Protein AF-A0A7J5Z2Q8-F1 (afdb_monomer)

Mean predicted aligned error: 11.25 Å

Radius of gyration: 36.81 Å; Cα contacts (8 Å, |Δi|>4): 26; chains: 1; bounding box: 70×20×106 Å

Sequence (105 aa):
MESQTELQAGRGVCQRGCGLRLSGEDMSSGQHCCVEALRTVTEALEERSTTLEHETRMQRLRWNRREQSLLAQVTALQTEAQLSALQHQRRLHHLSSDLLLPDNT

Secondary structure (DSSP, 8-state):
---SSSTTTTSSB-TTTT-PBPPHHHHHH----HHHHHHHHHHHHHHHHHHHHHHHHHHHHHHHHHHHHHHHHHHHHHHHHHHHHHHHHHHHHHHHHHTTS----

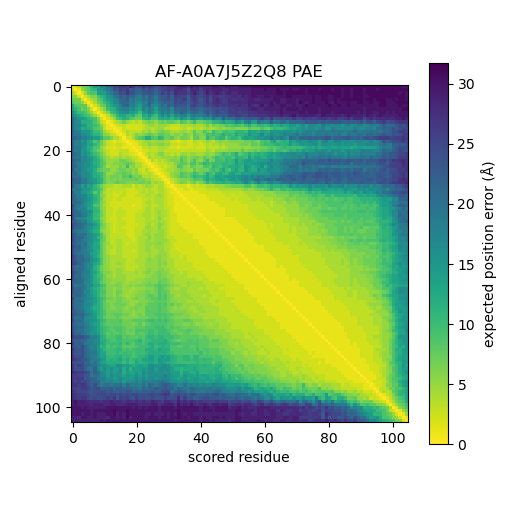Solvent-accessible surface area (backbone atoms only — not comparable to full-atom values): 6248 Å² total; per-residue (Å²): 144,89,86,68,78,78,80,52,80,70,74,48,44,41,85,89,71,70,68,44,72,50,50,76,63,35,68,73,68,72,65,71,58,59,68,59,56,49,50,54,52,49,53,54,50,50,54,50,47,55,51,53,53,50,51,51,52,54,49,50,53,53,52,49,53,50,48,54,52,50,50,54,50,52,51,49,54,52,51,52,52,52,53,50,50,55,50,50,53,52,52,52,50,50,54,56,55,61,73,66,59,75,89,82,125

Organism: Dissostichus mawsoni (NCBI:txid36200)

pLDDT: mean 85.06, std 18.2, range [38.09, 98.81]

Structure (mmCIF, N/CA/C/O backbone):
data_AF-A0A7J5Z2Q8-F1
#
_entry.id   AF-A0A7J5Z2Q8-F1
#
loop_
_atom_site.group_PDB
_atom_site.id
_atom_site.type_symbol
_atom_site.label_atom_id
_atom_site.label_alt_id
_atom_site.label_comp_id
_atom_site.label_asym_id
_atom_site.label_entity_id
_atom_site.label_seq_id
_atom_site.pdbx_PDB_ins_code
_atom_site.Cartn_x
_atom_site.Cartn_y
_atom_site.Cartn_z
_atom_site.occupancy
_atom_site.B_iso_or_equiv
_atom_site.auth_seq_id
_atom_site.auth_comp_id
_atom_site.auth_asym_id
_atom_site.auth_atom_id
_atom_site.pdbx_PDB_model_num
ATOM 1 N N . MET A 1 1 ? -9.725 -11.046 -47.497 1.00 41.25 1 MET A N 1
ATOM 2 C CA . MET A 1 1 ? -8.787 -9.907 -47.408 1.00 41.25 1 MET A CA 1
ATOM 3 C C . MET A 1 1 ? -8.198 -9.908 -46.005 1.00 41.25 1 MET A C 1
ATOM 5 O O . MET A 1 1 ? -8.650 -9.151 -45.165 1.00 41.25 1 MET A O 1
ATOM 9 N N . GLU A 1 2 ? -7.269 -10.821 -45.721 1.00 44.28 2 GLU A N 1
ATOM 10 C CA . GLU A 1 2 ? -6.762 -11.080 -44.356 1.00 44.28 2 GLU A CA 1
ATOM 11 C C . GLU A 1 2 ? -5.270 -11.440 -44.405 1.00 44.28 2 GLU A C 1
ATOM 13 O O . GLU A 1 2 ? -4.831 -12.443 -43.863 1.00 44.28 2 GLU A O 1
ATOM 18 N N . SER A 1 3 ? -4.477 -10.668 -45.146 1.00 45.75 3 SER A N 1
ATOM 19 C CA . SER A 1 3 ? -3.076 -11.026 -45.423 1.00 45.75 3 SER A CA 1
ATOM 20 C C . SER A 1 3 ? -2.082 -9.883 -45.201 1.00 45.75 3 SER A C 1
ATOM 22 O O . SER A 1 3 ? -0.977 -9.910 -45.733 1.00 45.75 3 SER A O 1
ATOM 24 N N . GLN A 1 4 ? -2.450 -8.871 -44.405 1.00 43.34 4 GLN A N 1
ATOM 25 C CA . GLN A 1 4 ? -1.572 -7.725 -44.108 1.00 43.34 4 GLN A CA 1
ATOM 26 C C . GLN A 1 4 ? -1.280 -7.508 -42.614 1.00 43.34 4 GLN A C 1
ATOM 28 O O . GLN A 1 4 ? -0.328 -6.804 -42.286 1.00 43.34 4 GLN A O 1
ATOM 33 N N . THR A 1 5 ? -2.026 -8.132 -41.701 1.00 44.34 5 THR A N 1
ATOM 34 C CA . THR A 1 5 ? -1.889 -7.912 -40.249 1.00 44.34 5 THR A CA 1
ATOM 35 C C . THR A 1 5 ? -0.781 -8.741 -39.590 1.00 44.34 5 THR A C 1
ATOM 37 O O . THR A 1 5 ? -0.236 -8.316 -38.575 1.00 44.34 5 THR A O 1
ATOM 40 N N . GLU A 1 6 ? -0.364 -9.866 -40.177 1.00 38.09 6 GLU A N 1
ATOM 41 C CA . GLU A 1 6 ? 0.664 -10.745 -39.583 1.00 38.09 6 GLU A CA 1
ATOM 42 C C . GLU A 1 6 ? 2.111 -10.358 -39.954 1.00 38.09 6 GLU A C 1
ATOM 44 O O . GLU A 1 6 ? 3.047 -10.639 -39.209 1.00 38.09 6 GLU A O 1
ATOM 49 N N . LEU A 1 7 ? 2.321 -9.618 -41.050 1.00 41.38 7 LEU A N 1
ATOM 50 C CA . LEU A 1 7 ? 3.656 -9.206 -41.527 1.00 41.38 7 LEU A CA 1
ATOM 51 C C . LEU A 1 7 ? 4.247 -7.980 -40.800 1.00 41.38 7 LEU A C 1
ATOM 53 O O . LEU A 1 7 ? 5.384 -7.583 -41.075 1.00 41.38 7 LEU A O 1
ATOM 57 N N . GLN A 1 8 ? 3.502 -7.363 -39.879 1.00 47.03 8 GLN A N 1
ATOM 58 C CA . GLN A 1 8 ? 3.939 -6.169 -39.140 1.00 47.03 8 GLN A CA 1
ATOM 59 C C . GLN A 1 8 ? 4.426 -6.452 -37.711 1.00 47.03 8 GLN A C 1
ATOM 61 O O . GLN A 1 8 ? 5.039 -5.572 -37.106 1.00 47.03 8 GLN A O 1
ATOM 66 N N . ALA A 1 9 ? 4.246 -7.670 -37.186 1.00 46.62 9 ALA A N 1
ATOM 67 C CA . ALA A 1 9 ? 4.610 -8.010 -35.805 1.00 46.62 9 ALA A CA 1
ATOM 68 C C . ALA A 1 9 ? 6.122 -7.886 -35.501 1.00 46.62 9 ALA A C 1
ATOM 70 O O . ALA A 1 9 ? 6.504 -7.718 -34.347 1.00 46.62 9 ALA A O 1
ATOM 71 N N . GLY A 1 10 ? 6.982 -7.901 -36.528 1.00 53.00 10 GLY A N 1
ATOM 72 C CA . GLY A 1 10 ? 8.441 -7.753 -36.399 1.00 53.00 10 GLY A CA 1
ATOM 73 C C . GLY A 1 10 ? 9.029 -6.442 -36.939 1.00 53.00 10 GLY A C 1
ATOM 74 O O . GLY A 1 10 ? 10.247 -6.270 -36.906 1.00 53.00 10 GLY A O 1
ATOM 75 N N . ARG A 1 11 ? 8.202 -5.521 -37.460 1.00 60.69 11 ARG A N 1
ATOM 76 C CA . ARG A 1 11 ? 8.671 -4.279 -38.114 1.00 60.69 11 ARG A CA 1
ATOM 77 C C . ARG A 1 11 ? 8.799 -3.075 -37.182 1.00 60.69 11 ARG A C 1
ATOM 79 O O . ARG A 1 11 ? 9.136 -2.012 -37.665 1.00 60.69 11 ARG A O 1
ATOM 86 N N . GLY A 1 12 ? 8.547 -3.219 -35.884 1.00 75.12 12 GLY A N 1
ATOM 87 C CA . GLY A 1 12 ? 8.588 -2.101 -34.930 1.00 75.12 12 GLY A CA 1
ATOM 88 C C . GLY A 1 12 ? 9.408 -2.378 -33.677 1.00 75.12 12 GLY A C 1
ATOM 89 O O . GLY A 1 12 ? 9.214 -1.700 -32.676 1.00 75.12 12 GLY A O 1
ATOM 90 N N . VAL A 1 13 ? 10.258 -3.404 -33.690 1.00 85.12 13 VAL A N 1
ATOM 91 C CA . VAL A 1 13 ? 11.082 -3.819 -32.547 1.00 85.12 13 VAL A CA 1
ATOM 92 C C . VAL A 1 13 ? 12.538 -3.874 -32.987 1.00 85.12 13 VAL A C 1
ATOM 94 O O . VAL A 1 13 ? 12.840 -4.262 -34.117 1.00 85.12 13 VAL A O 1
ATOM 97 N N . CYS A 1 14 ? 13.447 -3.481 -32.102 1.00 85.69 14 CYS A N 1
ATOM 98 C CA . CYS A 1 14 ? 14.871 -3.494 -32.379 1.00 85.69 14 CYS A CA 1
ATOM 99 C C . CYS A 1 14 ? 15.381 -4.925 -32.603 1.00 85.69 14 CYS A C 1
ATOM 101 O O . CYS A 1 14 ? 15.483 -5.723 -31.670 1.00 85.69 14 CYS A O 1
ATOM 103 N N . GLN A 1 15 ? 15.780 -5.222 -33.841 1.00 83.69 15 GLN A N 1
ATOM 104 C CA . GLN A 1 15 ? 16.356 -6.517 -34.226 1.00 83.69 15 GLN A CA 1
ATOM 105 C C . GLN A 1 15 ? 17.835 -6.660 -33.822 1.00 83.69 15 GLN A C 1
ATOM 107 O O . GLN A 1 15 ? 18.393 -7.749 -33.892 1.00 83.69 15 GLN A O 1
ATOM 112 N N . ARG A 1 16 ? 18.477 -5.570 -33.371 1.00 80.19 16 ARG A N 1
ATOM 113 C CA . ARG A 1 16 ? 19.895 -5.534 -32.962 1.00 80.19 16 ARG A CA 1
ATOM 114 C C . ARG A 1 16 ? 20.133 -6.010 -31.525 1.00 80.19 16 ARG A C 1
ATOM 116 O O . ARG A 1 16 ? 21.283 -6.073 -31.105 1.00 80.19 16 ARG A O 1
ATOM 123 N N . GLY A 1 17 ? 19.070 -6.330 -30.780 1.00 80.44 17 GLY A N 1
ATOM 124 C CA . GLY A 1 17 ? 19.178 -7.107 -29.542 1.00 80.44 17 GLY A CA 1
ATOM 125 C C . GLY A 1 17 ? 18.638 -6.475 -28.258 1.00 80.44 17 GLY A C 1
ATOM 126 O O . GLY A 1 17 ? 18.641 -7.164 -27.247 1.00 80.44 17 GLY A O 1
ATOM 127 N N . CYS A 1 18 ? 18.144 -5.227 -28.243 1.00 88.94 18 CYS A N 1
ATOM 128 C CA . CYS A 1 18 ? 17.512 -4.687 -27.021 1.00 88.94 18 CYS A CA 1
ATOM 129 C C . CYS A 1 18 ? 16.041 -5.101 -26.858 1.00 88.94 18 CYS A C 1
ATOM 131 O O . CYS A 1 18 ? 15.488 -4.952 -25.774 1.00 88.94 18 CYS A O 1
ATOM 133 N N . GLY A 1 19 ? 15.388 -5.593 -27.921 1.00 86.88 19 GLY A N 1
ATOM 134 C CA . GLY A 1 19 ? 13.991 -6.041 -27.874 1.00 86.88 19 GLY A CA 1
ATOM 135 C C . GLY A 1 19 ? 12.962 -4.935 -27.598 1.00 86.88 19 GLY A C 1
ATOM 136 O O . GLY A 1 19 ? 11.774 -5.226 -27.484 1.00 86.88 19 GLY A O 1
ATOM 137 N N . LEU A 1 20 ? 13.392 -3.673 -27.511 1.00 89.06 20 LEU A N 1
ATOM 138 C CA . LEU A 1 20 ? 12.510 -2.526 -27.322 1.00 89.06 20 LEU A CA 1
ATOM 139 C C . LEU A 1 20 ? 11.789 -2.171 -28.620 1.00 89.06 20 LEU A C 1
ATOM 141 O O . LEU A 1 20 ? 12.313 -2.368 -29.722 1.00 89.06 20 LEU A O 1
ATOM 145 N N . ARG A 1 21 ? 10.585 -1.610 -28.484 1.00 88.38 21 ARG A N 1
ATOM 146 C CA . ARG A 1 21 ? 9.884 -1.010 -29.617 1.00 88.38 21 ARG A CA 1
ATOM 147 C C . ARG A 1 21 ? 10.649 0.212 -30.111 1.00 88.38 21 ARG A C 1
ATOM 149 O O . ARG A 1 21 ? 11.044 1.053 -29.313 1.00 88.38 21 ARG A O 1
ATOM 156 N N . LEU A 1 22 ? 10.844 0.284 -31.421 1.00 84.00 22 LEU A N 1
ATOM 157 C CA . LEU A 1 22 ? 11.477 1.419 -32.075 1.00 84.00 22 LEU A CA 1
ATOM 158 C C . LEU A 1 22 ? 10.468 2.565 -32.175 1.00 84.00 22 LEU A C 1
ATOM 160 O O . LEU A 1 22 ? 9.310 2.353 -32.548 1.00 84.00 22 LEU A O 1
ATOM 164 N N . SER A 1 23 ? 10.916 3.773 -31.851 1.00 79.62 23 SER A N 1
ATOM 165 C CA . SER A 1 23 ? 10.141 4.993 -32.073 1.00 79.62 23 SER A CA 1
ATOM 166 C C . SER A 1 23 ? 9.949 5.239 -33.575 1.00 79.62 23 SER A C 1
ATOM 168 O O . SER A 1 23 ? 10.718 4.743 -34.399 1.00 79.62 23 SER A O 1
ATOM 170 N N . GLY A 1 24 ? 8.935 6.021 -33.963 1.00 77.44 24 GLY A N 1
ATOM 171 C CA . GLY A 1 24 ? 8.697 6.346 -35.380 1.00 77.44 24 GLY A CA 1
ATOM 172 C C . GLY A 1 24 ? 9.924 6.964 -36.069 1.00 77.44 24 GLY A C 1
ATOM 173 O O . GLY A 1 24 ? 10.215 6.651 -37.223 1.00 77.44 24 GLY A O 1
ATOM 174 N N . GLU A 1 25 ? 10.689 7.765 -35.327 1.00 73.69 25 GLU A N 1
ATOM 175 C CA . GLU A 1 25 ? 11.940 8.384 -35.776 1.00 73.69 25 GLU A CA 1
ATOM 176 C C . GLU A 1 25 ? 13.056 7.349 -35.980 1.00 73.69 25 GLU A C 1
ATOM 178 O O . GLU A 1 25 ? 13.665 7.327 -37.051 1.00 73.69 25 GLU A O 1
ATOM 183 N N . ASP A 1 26 ? 13.259 6.433 -35.026 1.00 78.06 26 ASP A N 1
ATOM 184 C CA . ASP A 1 26 ? 14.218 5.317 -35.125 1.00 78.06 26 ASP A CA 1
ATOM 185 C C . ASP A 1 26 ? 13.915 4.418 -36.332 1.00 78.06 26 ASP A C 1
ATOM 187 O O . ASP A 1 26 ? 14.818 3.947 -37.026 1.00 78.06 26 ASP A O 1
ATOM 191 N N . MET A 1 27 ? 12.625 4.201 -36.604 1.00 73.31 27 MET A N 1
ATOM 192 C CA . MET A 1 27 ? 12.153 3.431 -37.753 1.00 73.31 27 MET A CA 1
ATOM 193 C C . MET A 1 27 ? 12.452 4.119 -39.088 1.00 73.31 27 MET A C 1
ATOM 195 O O . MET A 1 27 ? 12.785 3.439 -40.057 1.00 73.31 27 MET A O 1
ATOM 199 N N . SER A 1 28 ? 12.324 5.448 -39.151 1.00 74.00 28 SER A N 1
ATOM 200 C CA . SER A 1 28 ? 12.563 6.228 -40.375 1.00 74.00 28 SER A CA 1
ATOM 201 C C . SER A 1 28 ? 14.038 6.544 -40.640 1.00 74.00 28 SER A C 1
ATOM 203 O O . SER A 1 28 ? 14.454 6.580 -41.795 1.00 74.00 28 SER A O 1
ATOM 205 N N . SER A 1 29 ? 14.829 6.764 -39.587 1.00 76.06 29 SER A N 1
ATOM 206 C CA . SER A 1 29 ? 16.232 7.188 -39.673 1.00 76.06 29 SER A CA 1
ATOM 207 C C . SER A 1 29 ? 17.215 6.015 -39.662 1.00 76.06 29 SER A C 1
ATOM 209 O O . SER A 1 29 ? 18.372 6.174 -40.050 1.00 76.06 29 SER A O 1
ATOM 211 N N . GLY A 1 30 ? 16.783 4.837 -39.195 1.00 72.00 30 GLY A N 1
ATOM 212 C CA . GLY A 1 30 ? 17.642 3.665 -39.017 1.00 72.00 30 GLY A CA 1
ATOM 213 C C . GLY A 1 30 ? 18.711 3.833 -37.928 1.00 72.00 30 GLY A C 1
ATOM 214 O O . GLY A 1 30 ? 19.516 2.922 -37.716 1.00 72.00 30 GLY A O 1
ATOM 215 N N . GLN A 1 31 ? 18.733 4.967 -37.223 1.00 77.06 31 GLN A N 1
ATOM 216 C CA . GLN A 1 31 ? 19.634 5.230 -36.108 1.00 77.06 31 GLN A CA 1
ATOM 217 C C . GLN A 1 31 ? 18.919 4.907 -34.801 1.00 77.06 31 GLN A C 1
ATOM 219 O O . GLN A 1 31 ? 18.127 5.683 -34.293 1.00 77.06 31 GLN A O 1
ATOM 224 N N . HIS A 1 32 ? 19.226 3.735 -34.254 1.00 87.44 32 HIS A N 1
ATOM 225 C CA . HIS A 1 32 ? 18.788 3.325 -32.926 1.00 87.44 32 HIS A CA 1
ATOM 226 C C . HIS A 1 32 ? 20.011 2.982 -32.073 1.00 87.44 32 HIS A C 1
ATOM 228 O O . HIS A 1 32 ? 20.820 2.126 -32.457 1.00 87.44 32 HIS A O 1
ATOM 234 N N . CYS A 1 33 ? 20.154 3.621 -30.913 1.00 89.38 33 CYS A N 1
ATOM 235 C CA . CYS A 1 33 ? 21.178 3.278 -29.933 1.00 89.38 33 CYS A CA 1
ATOM 236 C C . CYS A 1 33 ? 20.564 2.409 -28.829 1.00 89.38 33 CYS A C 1
ATOM 238 O O . CYS A 1 33 ? 19.908 2.908 -27.918 1.00 89.38 33 CYS A O 1
ATOM 240 N N . CYS A 1 34 ? 20.806 1.094 -28.893 1.00 90.38 34 CYS A N 1
ATOM 241 C CA . CYS A 1 34 ? 20.273 0.135 -27.920 1.00 90.38 34 CYS A CA 1
ATOM 242 C C . CYS A 1 34 ? 20.611 0.505 -26.470 1.00 90.38 34 CYS A C 1
ATOM 244 O O . CYS A 1 34 ? 19.796 0.294 -25.581 1.00 90.38 34 CYS A O 1
ATOM 246 N N . VAL A 1 35 ? 21.816 1.029 -26.228 1.00 91.81 35 VAL A N 1
ATOM 247 C CA . VAL A 1 35 ? 22.289 1.360 -24.877 1.00 91.81 35 VAL A CA 1
ATOM 248 C C . VAL A 1 35 ? 21.536 2.560 -24.316 1.00 91.81 35 VAL A C 1
ATOM 250 O O . VAL A 1 35 ? 21.101 2.512 -23.171 1.00 91.81 35 VAL A O 1
ATOM 253 N N . GLU A 1 36 ? 21.350 3.614 -25.110 1.00 91.12 36 GLU A N 1
ATOM 254 C CA . GLU A 1 36 ? 20.587 4.795 -24.692 1.00 91.12 36 GLU A CA 1
ATOM 255 C C . GLU A 1 36 ? 19.116 4.448 -24.485 1.00 91.12 36 GLU A C 1
ATOM 257 O O . GLU A 1 36 ? 18.560 4.778 -23.445 1.00 91.12 36 GLU A O 1
ATOM 262 N N . ALA A 1 37 ? 18.512 3.697 -25.409 1.00 90.75 37 ALA A N 1
ATOM 263 C CA . ALA A 1 37 ? 17.126 3.259 -25.281 1.00 90.75 37 ALA A CA 1
ATOM 264 C C . ALA A 1 37 ? 16.898 2.380 -24.040 1.00 90.75 37 ALA A C 1
ATOM 266 O O . ALA A 1 37 ? 15.882 2.509 -23.363 1.00 90.75 37 ALA A O 1
ATOM 267 N N . LEU A 1 38 ? 17.839 1.488 -23.713 1.00 92.31 38 LEU A N 1
ATOM 268 C CA . LEU A 1 38 ? 17.748 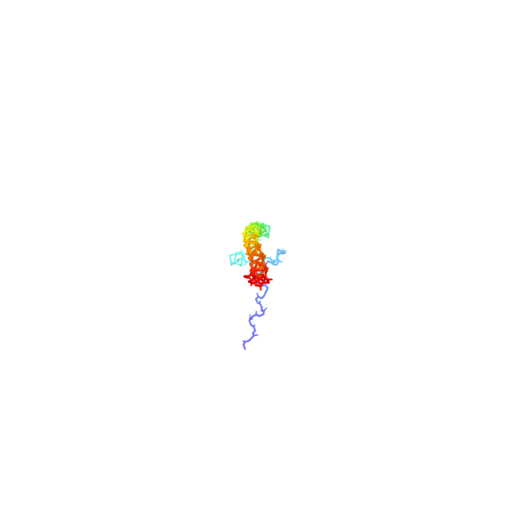0.697 -22.487 1.00 92.31 38 LEU A CA 1
ATOM 269 C C . LEU A 1 38 ? 17.904 1.571 -21.242 1.00 92.31 38 LEU A C 1
ATOM 271 O O . LEU A 1 38 ? 17.126 1.391 -20.316 1.00 92.31 38 LEU A O 1
ATOM 275 N N . ARG A 1 39 ? 18.842 2.530 -21.235 1.00 95.69 39 ARG A N 1
ATOM 276 C CA . ARG A 1 39 ? 19.037 3.461 -20.109 1.00 95.69 39 ARG A CA 1
ATOM 277 C C . ARG A 1 39 ? 17.791 4.294 -19.827 1.00 95.69 39 ARG A C 1
ATOM 279 O O . ARG A 1 39 ? 17.347 4.344 -18.686 1.00 95.69 39 ARG A O 1
ATOM 286 N N . THR A 1 40 ? 17.191 4.882 -20.860 1.00 93.94 40 THR A N 1
ATOM 287 C CA . THR A 1 40 ? 15.980 5.698 -20.696 1.00 93.94 40 THR A CA 1
ATOM 288 C C . THR A 1 40 ? 14.809 4.869 -20.183 1.00 93.94 40 THR A C 1
ATOM 290 O O . THR A 1 40 ? 14.082 5.304 -19.293 1.00 93.94 40 THR A O 1
ATOM 293 N N . VAL A 1 41 ? 14.640 3.643 -20.692 1.00 93.81 41 VAL A N 1
ATOM 294 C CA . VAL A 1 41 ? 13.599 2.733 -20.202 1.00 93.81 41 VAL A CA 1
ATOM 295 C C . VAL A 1 41 ? 13.869 2.309 -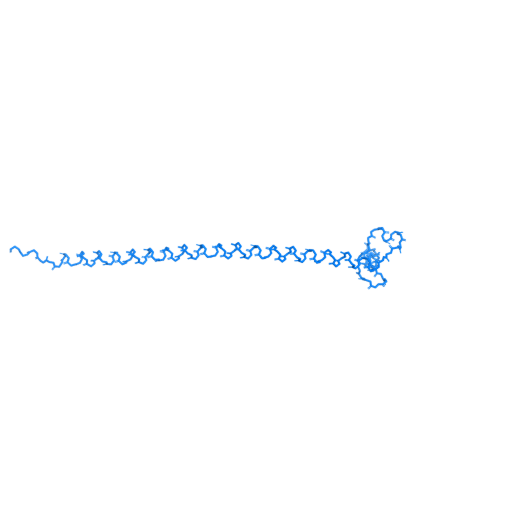18.761 1.00 93.81 41 VAL A C 1
ATOM 297 O O . VAL A 1 41 ? 12.930 2.282 -17.970 1.00 93.81 41 VAL A O 1
ATOM 300 N N . THR A 1 42 ? 15.114 2.000 -18.389 1.00 96.06 42 THR A N 1
ATOM 301 C CA . THR A 1 42 ? 15.440 1.649 -17.000 1.00 96.06 42 THR A CA 1
ATOM 302 C C . THR A 1 42 ? 15.192 2.813 -16.051 1.00 96.06 42 THR A C 1
ATOM 304 O O . THR A 1 42 ? 14.533 2.607 -15.041 1.00 96.06 42 THR A O 1
ATOM 307 N N . GLU A 1 43 ? 15.602 4.033 -16.405 1.00 97.94 43 GLU A N 1
ATOM 308 C CA . GLU A 1 43 ? 15.357 5.235 -15.596 1.00 97.94 43 GLU A CA 1
ATOM 309 C C . GLU A 1 43 ? 13.853 5.484 -15.410 1.00 97.94 43 GLU A C 1
ATOM 311 O O . GLU A 1 43 ? 13.382 5.676 -14.289 1.00 97.94 43 GLU A O 1
ATOM 316 N N . ALA A 1 44 ? 13.068 5.383 -16.488 1.00 97.31 44 ALA A N 1
ATOM 317 C CA . ALA A 1 44 ? 11.616 5.538 -16.421 1.00 97.31 44 ALA A CA 1
ATOM 318 C C . ALA A 1 44 ? 10.940 4.442 -15.574 1.00 97.31 44 ALA A C 1
ATOM 320 O O . ALA A 1 44 ? 9.964 4.701 -14.864 1.00 97.31 44 ALA A O 1
ATOM 321 N N . LEU A 1 45 ? 11.434 3.201 -15.645 1.00 97.88 45 LEU A N 1
ATOM 322 C CA . LEU A 1 45 ? 10.929 2.098 -14.826 1.00 97.88 45 LEU A CA 1
ATOM 323 C C . LEU A 1 45 ? 11.303 2.265 -13.351 1.00 97.88 45 LEU A C 1
ATOM 325 O O . LEU A 1 45 ? 10.466 1.990 -12.492 1.00 97.88 45 LEU A O 1
ATOM 329 N N . GLU A 1 46 ? 12.512 2.734 -13.054 1.00 98.50 46 GLU A N 1
ATOM 330 C CA . GLU A 1 46 ? 12.956 3.049 -11.697 1.00 98.50 46 GLU A CA 1
ATOM 331 C C . GLU A 1 46 ? 12.103 4.168 -11.095 1.00 98.50 46 GLU A C 1
ATOM 333 O O . GLU A 1 46 ? 11.523 3.983 -10.023 1.00 98.50 46 GLU A O 1
ATOM 338 N N . GLU A 1 47 ? 11.914 5.282 -11.808 1.00 98.44 47 GLU A N 1
ATOM 339 C CA . GLU A 1 47 ? 11.050 6.383 -11.368 1.00 98.44 47 GLU A CA 1
ATOM 340 C C . GLU A 1 47 ? 9.620 5.895 -11.099 1.00 98.44 47 GLU A C 1
ATOM 342 O O . GLU A 1 47 ? 9.042 6.156 -10.035 1.00 98.44 47 GLU A O 1
ATOM 347 N N . ARG A 1 48 ? 9.062 5.099 -12.017 1.00 98.44 48 ARG A N 1
ATOM 348 C CA . ARG A 1 48 ? 7.738 4.501 -11.834 1.00 98.44 48 ARG A CA 1
ATOM 349 C C . ARG A 1 48 ? 7.690 3.575 -10.618 1.00 98.44 48 ARG A C 1
ATOM 351 O O . ARG A 1 48 ? 6.704 3.615 -9.882 1.00 98.44 48 ARG A O 1
ATOM 358 N N . SER A 1 49 ? 8.724 2.766 -10.389 1.00 98.56 49 SER A N 1
ATOM 359 C CA . SER A 1 49 ? 8.813 1.887 -9.217 1.00 98.56 49 SER A CA 1
ATOM 360 C C . SER A 1 49 ? 8.813 2.700 -7.929 1.00 98.56 49 SER A C 1
ATOM 362 O O . SER A 1 49 ? 7.984 2.459 -7.054 1.00 98.56 49 SER A O 1
ATOM 364 N N . THR A 1 50 ? 9.668 3.724 -7.835 1.00 98.56 50 THR A N 1
ATOM 365 C CA . THR A 1 50 ? 9.746 4.576 -6.638 1.00 98.56 50 THR A CA 1
ATOM 366 C C . THR A 1 50 ? 8.426 5.293 -6.348 1.00 98.56 50 THR A C 1
ATOM 368 O O . THR A 1 50 ? 8.000 5.368 -5.192 1.00 98.56 50 THR A O 1
ATOM 371 N N . THR A 1 51 ? 7.732 5.750 -7.393 1.00 98.56 51 THR A N 1
ATOM 372 C CA . THR A 1 51 ? 6.417 6.388 -7.276 1.00 98.56 51 THR A CA 1
ATOM 373 C C . THR A 1 51 ? 5.381 5.403 -6.737 1.00 98.56 51 THR A C 1
ATOM 375 O O . THR A 1 51 ? 4.711 5.694 -5.745 1.00 98.56 51 THR A O 1
ATOM 378 N N . LEU A 1 52 ? 5.293 4.203 -7.320 1.00 98.69 52 LEU A N 1
ATOM 379 C CA . LEU A 1 52 ? 4.353 3.167 -6.880 1.00 98.69 52 LEU A CA 1
ATOM 380 C C . LEU A 1 52 ? 4.634 2.693 -5.449 1.00 98.69 52 LEU A C 1
ATOM 382 O O . LEU A 1 52 ? 3.703 2.482 -4.666 1.00 98.69 52 LEU A O 1
ATOM 386 N N . GLU A 1 53 ? 5.903 2.546 -5.073 1.00 98.69 53 GLU A N 1
ATOM 387 C CA . GLU A 1 53 ? 6.305 2.208 -3.708 1.00 98.69 53 GLU A CA 1
ATOM 388 C C . GLU A 1 5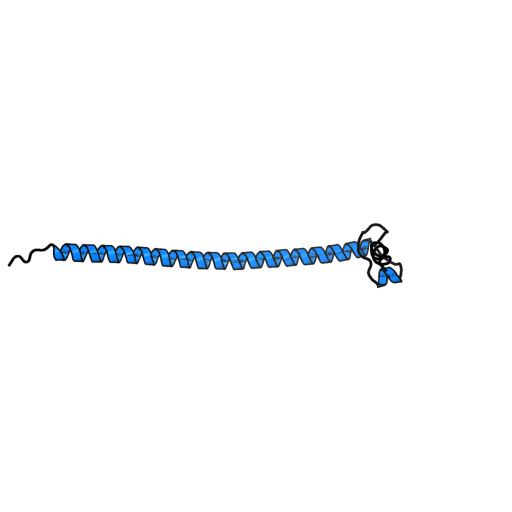3 ? 5.890 3.292 -2.711 1.00 98.69 53 GLU A C 1
ATOM 390 O O . GLU A 1 53 ? 5.371 2.987 -1.629 1.00 98.69 53 GLU A O 1
ATOM 395 N N . HIS A 1 54 ? 6.092 4.561 -3.073 1.00 98.62 54 HIS A N 1
ATOM 396 C CA . HIS A 1 54 ? 5.678 5.691 -2.255 1.00 98.62 54 HIS A CA 1
ATOM 397 C C . HIS A 1 54 ? 4.155 5.730 -2.092 1.00 98.62 54 HIS A C 1
ATOM 399 O O . HIS A 1 54 ? 3.659 5.775 -0.964 1.00 98.62 54 HIS A O 1
ATOM 405 N N . GLU A 1 55 ? 3.404 5.642 -3.190 1.00 98.62 55 GLU A N 1
ATOM 406 C CA . GLU A 1 55 ? 1.941 5.617 -3.172 1.00 98.62 55 GLU A CA 1
ATOM 407 C C . GLU A 1 55 ? 1.412 4.467 -2.315 1.00 98.62 55 GLU A C 1
ATOM 409 O O . GLU A 1 55 ? 0.579 4.681 -1.431 1.00 98.62 55 GLU A O 1
ATOM 414 N N . THR A 1 56 ? 1.952 3.261 -2.498 1.00 98.62 56 THR A N 1
ATOM 415 C CA . THR A 1 56 ? 1.571 2.076 -1.720 1.00 98.62 56 THR A CA 1
ATOM 416 C C . THR A 1 56 ? 1.836 2.284 -0.231 1.00 98.62 56 THR A C 1
ATOM 418 O O . THR A 1 56 ? 0.978 1.987 0.606 1.00 98.62 56 THR A O 1
ATOM 421 N N . ARG A 1 57 ? 2.994 2.853 0.127 1.00 98.56 57 ARG A N 1
ATOM 422 C CA . ARG A 1 57 ? 3.335 3.186 1.516 1.00 98.56 57 ARG A CA 1
ATOM 423 C C . ARG A 1 57 ? 2.347 4.190 2.107 1.00 98.56 57 ARG A C 1
ATOM 425 O O . ARG A 1 57 ? 1.849 3.977 3.213 1.00 98.56 57 ARG A O 1
ATOM 432 N N . MET A 1 58 ? 2.022 5.250 1.370 1.00 98.69 58 MET A N 1
ATOM 433 C CA . MET A 1 58 ? 1.086 6.279 1.821 1.00 98.69 58 MET A CA 1
ATOM 434 C C . MET A 1 58 ? -0.332 5.735 1.980 1.00 98.69 58 MET A C 1
ATOM 436 O O . MET A 1 58 ? -0.994 6.037 2.976 1.00 98.69 58 MET A O 1
ATOM 440 N N . GLN A 1 59 ? -0.788 4.888 1.056 1.00 98.62 59 GLN A N 1
ATOM 441 C CA . GLN A 1 59 ? -2.073 4.207 1.187 1.00 98.62 59 GLN A CA 1
ATOM 442 C C . GLN A 1 59 ? -2.084 3.297 2.413 1.00 98.62 59 GLN A C 1
ATOM 444 O O . GLN A 1 59 ? -3.014 3.371 3.213 1.00 98.62 59 GLN A O 1
ATOM 449 N N . ARG A 1 60 ? -1.025 2.510 2.637 1.00 98.56 60 ARG A N 1
ATOM 450 C CA . ARG A 1 60 ? -0.91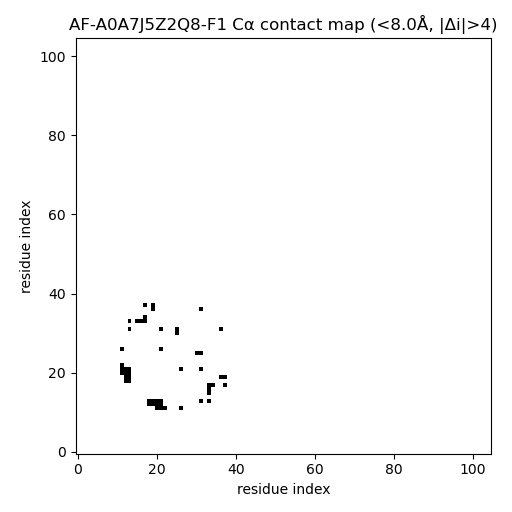6 1.641 3.816 1.00 98.56 60 ARG A CA 1
ATOM 451 C C . ARG A 1 60 ? -1.048 2.421 5.123 1.00 98.56 60 ARG A C 1
ATOM 453 O O . ARG A 1 60 ? -1.787 1.996 6.005 1.00 98.56 60 ARG A O 1
ATOM 460 N N . LEU A 1 61 ? -0.383 3.572 5.235 1.00 98.62 61 LEU A N 1
ATOM 461 C CA . LEU A 1 61 ? -0.488 4.442 6.411 1.00 98.62 61 LEU A CA 1
ATOM 462 C C . LEU A 1 61 ? -1.914 4.977 6.608 1.00 98.62 61 LEU A C 1
ATOM 464 O O . LEU A 1 61 ? -2.424 4.972 7.728 1.00 98.62 61 LEU A O 1
ATOM 468 N N . ARG A 1 62 ? -2.579 5.406 5.528 1.00 98.62 62 ARG A N 1
ATOM 469 C CA . ARG A 1 62 ? -3.969 5.893 5.578 1.00 98.62 62 ARG A CA 1
ATOM 470 C C . ARG A 1 62 ? -4.937 4.800 6.026 1.00 98.62 62 ARG A C 1
ATOM 472 O O . ARG A 1 62 ? -5.753 5.043 6.915 1.00 98.62 62 ARG A O 1
ATOM 479 N N . TRP A 1 63 ? -4.826 3.608 5.444 1.00 98.50 63 TRP A N 1
ATOM 480 C CA . TRP A 1 63 ? -5.675 2.469 5.790 1.00 98.50 63 TRP A CA 1
ATOM 481 C C . TRP A 1 63 ? -5.447 2.007 7.223 1.00 98.50 63 TRP A C 1
ATOM 483 O O . TRP A 1 63 ? -6.421 1.840 7.947 1.00 98.50 63 TRP A O 1
ATOM 493 N N . ASN A 1 64 ? -4.192 1.913 7.667 1.00 98.62 64 ASN A N 1
ATOM 494 C CA . ASN A 1 64 ? -3.868 1.530 9.039 1.00 98.62 64 ASN A CA 1
ATOM 495 C C . ASN A 1 64 ? -4.440 2.532 10.058 1.00 98.62 64 ASN A C 1
ATOM 497 O O . ASN A 1 64 ? -5.095 2.139 11.018 1.00 98.62 64 ASN A O 1
ATOM 501 N N . ARG A 1 65 ? -4.295 3.841 9.808 1.00 98.62 65 ARG A N 1
ATOM 502 C CA . ARG A 1 65 ? -4.876 4.871 10.684 1.00 98.62 65 ARG A CA 1
ATOM 503 C C . ARG A 1 65 ? -6.400 4.768 10.759 1.00 98.62 65 ARG A C 1
ATOM 505 O O . ARG A 1 65 ? -6.981 4.919 11.834 1.00 98.62 65 ARG A O 1
ATOM 512 N N . ARG A 1 66 ? -7.051 4.521 9.619 1.00 98.62 66 ARG A N 1
ATOM 513 C CA . ARG A 1 66 ? -8.504 4.333 9.553 1.00 98.62 66 ARG A CA 1
ATOM 514 C C . ARG A 1 66 ? -8.934 3.077 10.305 1.00 98.62 66 ARG A C 1
ATOM 516 O O . ARG A 1 66 ? -9.888 3.141 11.069 1.00 98.62 66 ARG A O 1
ATOM 523 N N . GLU A 1 67 ? -8.227 1.972 10.114 1.00 98.69 67 GLU A N 1
ATOM 524 C CA . GLU A 1 67 ? -8.468 0.710 10.811 1.00 98.69 67 GLU A CA 1
ATOM 525 C C . GLU A 1 67 ? -8.343 0.885 12.326 1.00 98.69 67 GLU A C 1
ATOM 527 O O . GLU A 1 67 ? -9.278 0.559 13.049 1.00 98.69 67 GLU A O 1
ATOM 532 N N . GLN A 1 68 ? -7.262 1.503 12.808 1.00 98.81 68 GLN A N 1
ATOM 533 C CA . GLN A 1 68 ? -7.075 1.795 14.233 1.00 98.81 68 GLN A CA 1
ATOM 534 C C . GLN A 1 68 ? -8.207 2.660 14.805 1.00 98.81 68 GLN A C 1
ATOM 536 O O . GLN A 1 68 ? -8.718 2.375 15.886 1.00 98.81 68 GLN A O 1
ATOM 541 N N . SER A 1 69 ? -8.632 3.697 14.076 1.00 98.62 69 SER A N 1
ATOM 542 C CA . SER A 1 69 ? -9.747 4.553 14.494 1.00 98.62 69 SER A CA 1
ATOM 543 C C . SER A 1 69 ? -11.076 3.797 14.549 1.00 98.62 69 SER A C 1
ATOM 545 O O . SER A 1 69 ? -11.856 4.004 15.477 1.00 98.62 69 SER A O 1
ATOM 547 N N . LEU A 1 70 ? -11.346 2.925 13.576 1.00 98.81 70 LEU A N 1
ATOM 548 C CA . LEU A 1 70 ? -12.557 2.104 13.560 1.00 98.81 70 LEU A CA 1
ATOM 549 C C . LEU A 1 70 ? -12.539 1.065 14.681 1.00 98.81 70 LEU A C 1
ATOM 551 O O . LEU A 1 70 ? -13.543 0.900 15.367 1.00 98.81 70 LEU A O 1
ATOM 555 N N . LEU A 1 71 ? -11.398 0.416 14.917 1.00 98.81 71 LEU A N 1
ATOM 556 C CA . LEU A 1 71 ? -11.228 -0.518 16.026 1.00 98.81 71 LEU A CA 1
ATOM 557 C C . LEU A 1 71 ? -11.474 0.173 17.370 1.00 98.81 71 LEU A C 1
ATOM 559 O O . LEU A 1 71 ? -12.227 -0.356 18.178 1.00 98.81 71 LEU A O 1
ATOM 563 N N . ALA A 1 72 ? -10.925 1.374 17.580 1.00 98.69 72 ALA A N 1
ATOM 564 C CA . ALA A 1 72 ? -11.162 2.152 18.796 1.00 98.69 72 ALA A CA 1
ATOM 565 C C . ALA A 1 72 ? -12.644 2.530 18.991 1.00 98.69 72 ALA A C 1
ATOM 567 O O . ALA A 1 72 ? -13.144 2.531 20.113 1.00 98.69 72 ALA A O 1
ATOM 568 N N . GLN A 1 73 ? -13.365 2.833 17.908 1.00 98.81 73 GLN A N 1
ATOM 569 C CA . GLN A 1 73 ? -14.805 3.108 17.975 1.00 98.81 73 GLN A CA 1
ATOM 570 C C . GLN A 1 73 ? -15.606 1.853 18.331 1.00 98.81 73 GLN A C 1
ATOM 572 O O . GLN A 1 73 ? -16.491 1.905 19.181 1.00 98.81 73 GLN A O 1
ATOM 577 N N . VAL A 1 74 ? -15.286 0.715 17.708 1.00 98.81 74 VAL A N 1
ATOM 578 C CA . VAL A 1 74 ? -15.951 -0.561 17.999 1.00 98.81 74 VAL A CA 1
ATOM 579 C C . VAL A 1 74 ? -15.716 -0.973 19.449 1.00 98.81 74 VAL A C 1
ATOM 581 O O . VAL A 1 74 ? -16.666 -1.365 20.125 1.00 98.81 74 VAL A O 1
ATOM 584 N N . THR A 1 75 ? -14.486 -0.853 19.954 1.00 98.69 75 THR A N 1
ATOM 585 C CA . THR A 1 75 ? -14.187 -1.189 21.350 1.00 98.69 75 THR A CA 1
ATOM 586 C C . THR A 1 75 ? -14.911 -0.256 22.316 1.00 98.69 75 THR A C 1
ATOM 588 O O . THR A 1 75 ? -15.496 -0.744 23.279 1.00 98.69 75 THR A O 1
ATOM 591 N N . ALA A 1 76 ? -14.963 1.051 22.040 1.00 98.69 76 ALA A N 1
ATOM 592 C CA . ALA A 1 76 ? -15.732 1.997 22.848 1.00 98.69 76 ALA A CA 1
ATOM 593 C C . ALA A 1 76 ? -17.216 1.594 22.930 1.00 98.69 76 ALA A C 1
ATOM 595 O O . ALA A 1 76 ? -17.735 1.393 24.029 1.00 98.69 76 ALA A O 1
ATOM 596 N N . LEU A 1 77 ? -17.869 1.342 21.791 1.00 98.69 77 LEU A N 1
ATOM 597 C CA . LEU A 1 77 ? -19.273 0.912 21.756 1.00 98.69 77 LEU A CA 1
ATOM 598 C C . LEU A 1 77 ? -19.510 -0.411 22.499 1.00 98.69 77 LEU A C 1
ATOM 600 O O . LEU A 1 77 ? -20.514 -0.567 23.194 1.00 98.69 77 LEU A O 1
ATOM 604 N N . GLN A 1 78 ? -18.583 -1.365 22.391 1.00 98.62 78 GLN A N 1
ATOM 605 C CA . GLN A 1 78 ? -18.660 -2.620 23.142 1.00 98.62 78 GLN A CA 1
ATOM 606 C C . GLN A 1 78 ? -18.576 -2.379 24.651 1.00 98.62 78 GLN A C 1
ATOM 608 O O . GLN A 1 78 ? -19.363 -2.956 25.404 1.00 98.62 78 GLN A O 1
ATOM 613 N N . THR A 1 79 ? -17.664 -1.512 25.100 1.00 98.56 79 THR A N 1
ATOM 614 C CA . THR A 1 79 ? -17.555 -1.167 26.524 1.00 98.56 79 THR A CA 1
ATOM 615 C C . THR A 1 79 ? -18.801 -0.445 27.036 1.00 98.56 79 THR A C 1
ATOM 617 O O . THR A 1 79 ? -19.300 -0.779 28.109 1.00 98.56 79 THR A O 1
ATOM 620 N N . GLU A 1 80 ? -19.370 0.474 26.254 1.00 98.62 80 GLU A N 1
ATOM 621 C CA . GLU A 1 80 ? -20.619 1.161 26.595 1.00 98.62 80 GLU A CA 1
ATOM 622 C C . GLU A 1 80 ? -21.789 0.177 26.721 1.00 98.62 80 GLU A C 1
ATOM 624 O O . GLU A 1 80 ? -22.536 0.220 27.702 1.00 98.62 80 GLU A O 1
ATOM 629 N N . ALA A 1 81 ? -21.915 -0.763 25.780 1.00 98.50 81 ALA A N 1
ATOM 630 C CA . ALA A 1 81 ? -22.939 -1.802 25.822 1.00 98.50 81 ALA A CA 1
ATOM 631 C C . ALA A 1 81 ? -22.798 -2.706 27.060 1.00 98.50 81 ALA A C 1
ATOM 633 O O . ALA A 1 81 ? -23.793 -2.996 27.728 1.00 98.50 81 ALA A O 1
ATOM 634 N N . GLN A 1 82 ? -21.571 -3.106 27.412 1.00 98.50 82 GLN A N 1
ATOM 635 C CA . GLN A 1 82 ? -21.296 -3.902 28.615 1.00 98.50 82 GLN A CA 1
ATOM 636 C C . GLN A 1 82 ? -21.653 -3.142 29.898 1.00 98.50 82 GLN A C 1
ATOM 638 O O . GLN A 1 82 ? -22.324 -3.685 30.777 1.00 98.50 82 GLN A O 1
ATOM 643 N N . LEU A 1 83 ? -21.254 -1.871 30.002 1.00 98.56 83 LEU A N 1
ATOM 644 C CA . LEU A 1 83 ? -21.589 -1.029 31.150 1.00 98.56 83 LEU A CA 1
ATOM 645 C C . LEU A 1 83 ? -23.102 -0.832 31.279 1.00 98.56 83 LEU A C 1
ATOM 647 O O . LEU A 1 83 ? -23.640 -0.937 32.384 1.00 98.56 83 LEU A O 1
ATOM 651 N N . SER A 1 84 ? -23.792 -0.601 30.161 1.00 98.12 84 SER A N 1
ATOM 652 C CA . SER A 1 84 ? -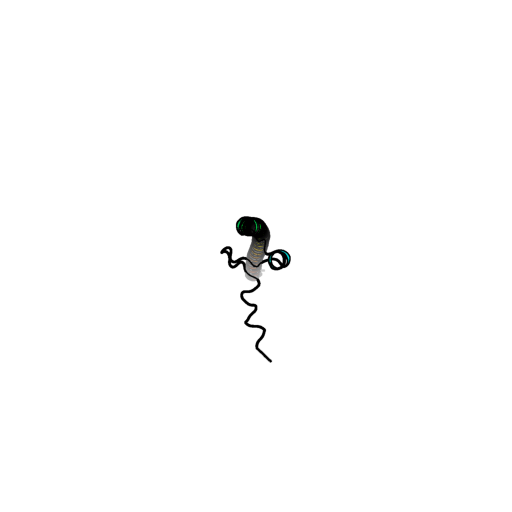25.249 -0.491 30.125 1.00 98.12 84 SER A CA 1
ATOM 653 C C . SER A 1 84 ? -25.917 -1.781 30.612 1.00 98.12 84 SER A C 1
ATOM 655 O O . SER A 1 84 ? -26.756 -1.736 31.517 1.00 98.12 84 SER A O 1
ATOM 657 N N . ALA A 1 85 ? -25.489 -2.945 30.112 1.00 98.25 85 ALA A N 1
ATOM 658 C CA . ALA A 1 85 ? -26.007 -4.242 30.543 1.00 98.25 85 ALA A CA 1
ATOM 659 C C . ALA A 1 85 ? -25.852 -4.454 32.060 1.00 98.25 85 ALA A C 1
ATOM 661 O O . ALA A 1 85 ? -26.817 -4.818 32.734 1.00 98.25 85 ALA A O 1
ATOM 662 N N . LEU A 1 86 ? -24.683 -4.131 32.625 1.00 98.00 86 LEU A N 1
ATOM 663 C CA . LEU A 1 86 ? -24.437 -4.217 34.070 1.00 98.00 86 LEU A CA 1
ATOM 664 C C . LEU A 1 86 ? -25.311 -3.250 34.883 1.00 98.00 86 LEU A C 1
ATOM 666 O O . LEU A 1 86 ? -25.743 -3.571 35.991 1.00 98.00 86 LEU A O 1
ATOM 670 N N . GLN A 1 87 ? -25.574 -2.047 34.371 1.00 97.50 87 GLN A N 1
ATOM 671 C CA . GLN A 1 87 ? -26.495 -1.109 35.019 1.00 97.50 87 GLN A CA 1
ATOM 672 C C . GLN A 1 87 ? -27.936 -1.626 34.995 1.00 97.50 87 GLN A C 1
ATOM 674 O O . GLN A 1 87 ? -28.631 -1.534 36.006 1.00 97.50 87 GLN A O 1
ATOM 679 N N . HIS A 1 88 ? -28.382 -2.190 33.871 1.00 96.88 88 HIS A N 1
ATOM 680 C CA . HIS A 1 88 ? -29.701 -2.809 33.772 1.00 96.88 88 HIS A CA 1
ATOM 681 C C . HIS A 1 88 ? -29.835 -4.002 34.720 1.00 96.88 88 HIS A C 1
ATOM 683 O O . HIS A 1 88 ? -30.817 -4.067 35.454 1.00 96.88 88 HIS A O 1
ATOM 689 N N . GLN A 1 89 ? -28.830 -4.878 34.786 1.00 96.00 89 GLN A N 1
ATOM 690 C CA . GLN A 1 89 ? -28.815 -6.004 35.720 1.00 96.00 89 GLN A CA 1
ATOM 691 C C . GLN A 1 89 ? -28.929 -5.535 37.177 1.00 96.00 89 GLN A C 1
ATOM 693 O O . GLN A 1 89 ? -29.738 -6.073 37.930 1.00 96.00 89 GLN A O 1
ATOM 698 N N . ARG A 1 90 ? -28.180 -4.493 37.569 1.00 95.62 90 ARG A N 1
ATOM 699 C CA . ARG A 1 90 ? -28.286 -3.900 38.913 1.00 95.62 90 ARG A CA 1
ATOM 700 C C . ARG A 1 90 ? -29.677 -3.337 39.190 1.00 95.62 90 ARG A C 1
ATOM 702 O O . ARG A 1 90 ? -30.239 -3.625 40.239 1.00 95.62 90 ARG A O 1
ATOM 709 N N . ARG A 1 91 ? -30.257 -2.580 38.251 1.00 94.44 91 ARG A N 1
ATOM 710 C CA . ARG A 1 91 ? -31.622 -2.039 38.392 1.00 94.44 91 ARG A CA 1
ATOM 711 C C . ARG A 1 91 ? -32.659 -3.145 38.579 1.00 94.44 91 ARG A C 1
ATOM 713 O O . ARG A 1 91 ? -33.498 -3.030 39.463 1.00 94.44 91 ARG A O 1
ATOM 720 N N . LEU A 1 92 ? -32.576 -4.214 37.788 1.00 93.75 92 LEU A N 1
ATOM 721 C CA . LEU A 1 92 ? -33.466 -5.369 37.924 1.00 93.75 92 LEU A CA 1
ATOM 722 C C . LEU 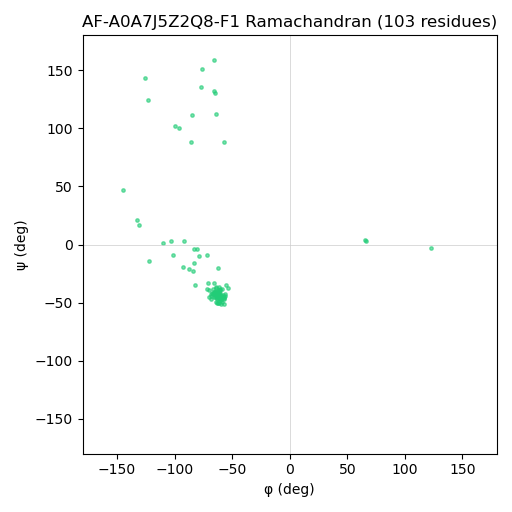A 1 92 ? -33.312 -6.044 39.289 1.00 93.75 92 LEU A C 1
ATOM 724 O O . LEU A 1 92 ? -34.315 -6.353 39.921 1.00 93.75 92 LEU A O 1
ATOM 728 N N . HIS A 1 93 ? -32.075 -6.217 39.763 1.00 93.06 93 HIS A N 1
ATOM 729 C CA . HIS A 1 93 ? -31.816 -6.791 41.081 1.00 93.06 93 HIS A CA 1
ATOM 730 C C . HIS A 1 93 ? -32.432 -5.946 42.207 1.00 93.06 93 HIS A C 1
ATOM 732 O O . HIS A 1 93 ? -33.107 -6.493 43.076 1.00 93.06 93 HIS A O 1
ATOM 738 N N . HIS A 1 94 ? -32.259 -4.619 42.175 1.00 90.19 94 HIS A N 1
ATOM 739 C CA . HIS A 1 94 ? -32.882 -3.717 43.151 1.00 90.19 94 HIS A CA 1
ATOM 740 C C . HIS A 1 94 ? -34.410 -3.816 43.132 1.00 90.19 94 HIS A C 1
ATOM 742 O O . HIS A 1 94 ? -34.999 -4.116 44.161 1.00 90.19 94 HIS A O 1
ATOM 748 N N . LEU A 1 95 ? -35.034 -3.701 41.954 1.00 90.69 95 LEU A N 1
ATOM 749 C CA . LEU A 1 95 ? -36.488 -3.839 41.813 1.00 90.69 95 LEU A CA 1
ATOM 750 C C . LEU A 1 95 ? -36.997 -5.182 42.348 1.00 90.69 95 LEU A C 1
ATOM 752 O O . LEU A 1 95 ? -38.007 -5.228 43.043 1.00 90.69 95 LEU A O 1
ATOM 756 N N . SER A 1 96 ? -36.293 -6.278 42.049 1.00 85.00 96 SER A N 1
ATOM 757 C CA . SER A 1 96 ? -36.667 -7.604 42.548 1.00 85.00 96 SER A CA 1
ATOM 758 C C . SER A 1 96 ? -36.530 -7.731 44.067 1.00 85.00 96 SER A C 1
ATOM 760 O O . SER A 1 96 ? -37.334 -8.418 44.685 1.00 85.00 96 SER A O 1
ATOM 762 N N . SER A 1 97 ? -35.549 -7.051 44.667 1.00 81.50 97 SER A N 1
ATOM 763 C CA . SER A 1 97 ? -35.357 -7.010 46.118 1.00 81.50 97 SER A CA 1
ATOM 764 C C . SER A 1 97 ? -36.438 -6.175 46.809 1.00 81.50 97 SER A C 1
ATOM 766 O O .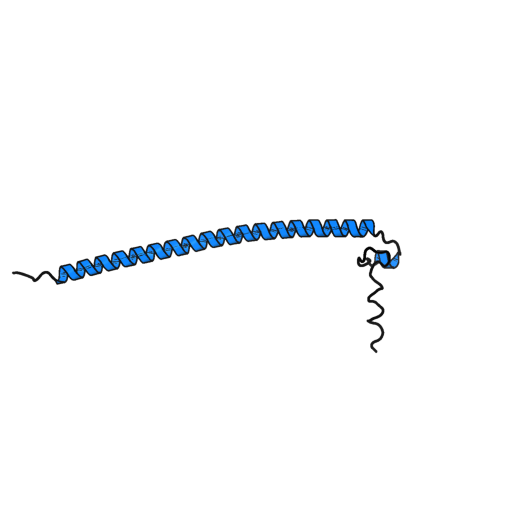 SER A 1 97 ? -36.906 -6.562 47.875 1.00 81.50 97 SER A O 1
ATOM 768 N N . ASP A 1 98 ? -36.854 -5.063 46.199 1.00 75.31 98 ASP A N 1
ATOM 769 C CA . ASP A 1 98 ? -37.883 -4.169 46.742 1.00 75.31 98 ASP A CA 1
ATOM 770 C C . ASP A 1 98 ? -39.285 -4.806 46.675 1.00 75.31 98 ASP A C 1
ATOM 772 O O . ASP A 1 98 ? -40.090 -4.634 47.584 1.00 75.31 98 ASP A O 1
ATOM 776 N N . LEU A 1 99 ? -39.558 -5.620 45.647 1.00 68.19 99 LEU A N 1
ATOM 777 C CA . LEU A 1 99 ? -40.797 -6.404 45.505 1.00 68.19 99 LEU A CA 1
ATOM 778 C C . LEU A 1 99 ? -40.900 -7.603 46.473 1.00 68.19 99 LEU A C 1
ATOM 780 O O . LEU A 1 99 ? -41.950 -8.241 46.535 1.00 68.19 99 LEU A O 1
ATOM 784 N N . LEU A 1 100 ? -39.827 -7.937 47.202 1.00 61.78 100 LEU A N 1
ATOM 785 C CA . LEU A 1 100 ? -39.766 -9.062 48.148 1.00 61.78 100 LEU A CA 1
ATOM 786 C C . LEU A 1 100 ? -39.855 -8.635 49.622 1.00 61.78 100 LEU A C 1
ATOM 788 O O . LEU A 1 100 ? -39.781 -9.494 50.502 1.00 61.78 100 LEU A O 1
ATOM 792 N N . LEU A 1 101 ? -40.038 -7.344 49.915 1.00 52.22 101 LEU A N 1
ATOM 793 C CA . LEU A 1 101 ? -40.398 -6.892 51.257 1.00 52.22 101 LEU A CA 1
ATOM 794 C C . LEU A 1 101 ? -41.925 -6.987 51.414 1.00 52.22 101 LEU A C 1
ATOM 796 O O . LEU A 1 101 ? -42.637 -6.230 50.757 1.00 52.22 101 LEU A O 1
ATOM 800 N N . PRO A 1 102 ? -42.463 -7.903 52.246 1.00 51.97 102 PRO A N 1
ATOM 801 C CA . PRO A 1 102 ? -43.868 -7.826 52.607 1.00 51.97 102 PRO A CA 1
ATOM 802 C C . PRO A 1 102 ? -44.083 -6.542 53.413 1.00 51.97 102 PRO A C 1
ATOM 804 O O . PRO A 1 102 ? -43.344 -6.280 54.367 1.00 51.97 102 PRO A O 1
ATOM 807 N N . ASP A 1 103 ? -45.094 -5.761 53.029 1.00 51.91 103 ASP A N 1
ATOM 808 C CA . ASP A 1 103 ? -45.663 -4.692 53.850 1.00 51.91 103 ASP A CA 1
ATOM 809 C C . ASP A 1 103 ? -46.141 -5.306 55.178 1.00 51.91 103 ASP A C 1
ATOM 811 O O . ASP A 1 103 ? -47.273 -5.767 55.305 1.00 51.91 103 ASP A O 1
ATOM 815 N N . ASN A 1 104 ? -45.252 -5.375 56.170 1.00 46.44 104 ASN A N 1
ATOM 816 C CA . ASN A 1 104 ? -45.612 -5.697 57.545 1.00 46.44 104 ASN A CA 1
ATOM 817 C C . ASN A 1 104 ? -46.036 -4.394 58.228 1.00 46.44 104 ASN A C 1
ATOM 819 O O 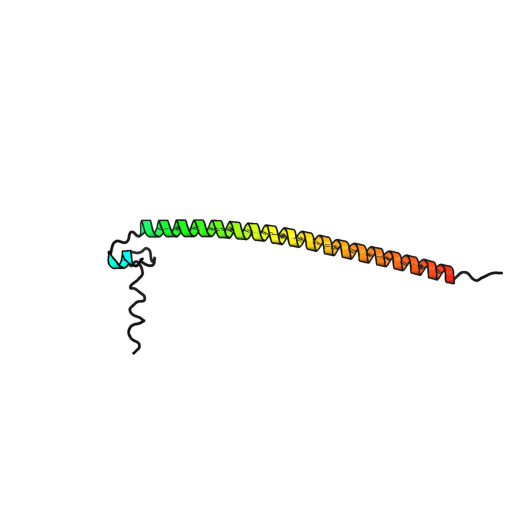. ASN A 1 104 ? -45.208 -3.681 58.800 1.00 46.44 104 ASN A O 1
ATOM 823 N N . THR A 1 105 ? -47.329 -4.089 58.112 1.00 46.81 105 THR A N 1
ATOM 824 C CA . THR A 1 105 ? -48.077 -3.269 59.078 1.00 46.81 105 THR A CA 1
ATOM 825 C C . THR A 1 105 ? -48.303 -4.030 60.373 1.00 46.81 105 THR A C 1
ATOM 827 O O . THR A 1 105 ? -48.678 -5.222 60.268 1.00 46.81 105 THR A O 1
#

Foldseek 3Di:
DPPDPPVCPPLQADPVPLRDGHDPCCSVVVDDDSVVVVVVVVVVVVVVVVVVVVVVVVVVVVVVVVVVVVVVVVVVVVVVVVVVVVVVVVVVVVVVVVVPDPPDD